Protein AF-A0A520IUH3-F1 (afdb_monomer_lite)

Secondary structure (DSSP, 8-state):
---------S----HHHHHHHHHHHHHTT-SEEEEEETTEEEEEE-----PPP----PPPPPPP----PPPP------------TT----SSSS---SBSSTTSPBS--TT------

Foldseek 3Di:
DPDDDDDDDDDPDPPVVLVVLVVVCVVVVPQKDWDDDPPDIDIDGDPDPPPPPDPPDDPDDDDDDDDDDDDPPPPPPDPPPDQDPPDDDDPDDDDDDQAPDPPGDGPDDPPDDDDDD

Structure (mmCIF, N/CA/C/O backbone):
data_AF-A0A520IUH3-F1
#
_entry.id   AF-A0A520IUH3-F1
#
loop_
_atom_site.group_PDB
_atom_site.id
_atom_site.type_symbol
_atom_site.label_atom_id
_atom_site.label_alt_id
_atom_site.label_comp_id
_atom_site.label_asym_id
_atom_site.label_entity_id
_atom_site.label_seq_id
_atom_site.pdbx_PDB_ins_code
_atom_site.Cartn_x
_atom_site.Cartn_y
_atom_site.Cartn_z
_atom_site.occupancy
_atom_site.B_iso_or_equiv
_atom_site.auth_seq_id
_atom_site.auth_comp_id
_atom_site.auth_asym_id
_atom_site.auth_atom_id
_atom_site.pdbx_PDB_model_num
ATOM 1 N N . MET A 1 1 ? 25.451 12.484 -53.254 1.00 42.41 1 MET A N 1
ATOM 2 C CA . MET A 1 1 ? 26.463 11.843 -52.392 1.00 42.41 1 MET A CA 1
ATOM 3 C C . MET A 1 1 ? 25.966 11.859 -50.956 1.00 42.41 1 MET A C 1
ATOM 5 O O . MET A 1 1 ? 26.236 12.815 -50.246 1.00 42.41 1 MET A O 1
ATOM 9 N N . ASN A 1 2 ? 25.234 10.830 -50.535 1.00 41.66 2 ASN A N 1
ATOM 10 C CA . ASN A 1 2 ? 25.086 10.518 -49.116 1.00 41.66 2 ASN A CA 1
ATOM 11 C C . ASN A 1 2 ? 25.464 9.051 -48.975 1.00 41.66 2 ASN A C 1
ATOM 13 O O . ASN A 1 2 ? 24.805 8.171 -49.524 1.00 41.66 2 ASN A O 1
ATOM 17 N N . ASP A 1 3 ? 26.635 8.883 -48.380 1.00 47.12 3 ASP A N 1
ATOM 18 C CA . ASP A 1 3 ? 27.441 7.680 -48.332 1.00 47.12 3 ASP A CA 1
ATOM 19 C C . ASP A 1 3 ? 26.700 6.541 -47.627 1.00 47.12 3 ASP A C 1
ATOM 21 O O . ASP A 1 3 ? 26.079 6.720 -46.579 1.00 47.12 3 ASP A O 1
ATOM 25 N N . THR A 1 4 ? 26.749 5.376 -48.259 1.00 47.09 4 THR A N 1
ATOM 26 C CA . THR A 1 4 ? 26.366 4.091 -47.688 1.00 47.09 4 THR A CA 1
ATOM 27 C C . THR A 1 4 ? 27.521 3.611 -46.821 1.00 47.09 4 THR A C 1
ATOM 29 O O . THR A 1 4 ? 28.619 3.419 -47.329 1.00 47.09 4 THR A O 1
ATOM 32 N N . THR A 1 5 ? 27.276 3.365 -45.536 1.00 49.44 5 THR A N 1
ATOM 33 C CA . THR A 1 5 ? 28.198 2.581 -44.705 1.00 49.44 5 THR A CA 1
ATOM 34 C C . THR A 1 5 ? 27.412 1.529 -43.924 1.00 49.44 5 THR A C 1
ATOM 36 O O . THR A 1 5 ? 26.906 1.766 -42.834 1.00 49.44 5 THR A O 1
ATOM 39 N N . GLU A 1 6 ? 27.203 0.401 -44.603 1.00 48.16 6 GLU A N 1
ATOM 40 C CA . GLU A 1 6 ? 27.567 -0.958 -44.183 1.00 48.16 6 GLU A CA 1
ATOM 41 C C . GLU A 1 6 ? 27.231 -1.406 -42.741 1.00 48.16 6 GLU A C 1
ATOM 43 O O . GLU A 1 6 ? 27.794 -0.976 -41.737 1.00 48.16 6 GLU A O 1
ATOM 48 N N . ASN A 1 7 ? 26.353 -2.405 -42.697 1.00 60.97 7 ASN A N 1
ATOM 49 C CA . ASN A 1 7 ? 26.002 -3.287 -41.590 1.00 60.97 7 ASN A CA 1
ATOM 50 C C . ASN A 1 7 ? 27.187 -4.179 -41.142 1.00 60.97 7 ASN A C 1
ATOM 52 O O . ASN A 1 7 ? 27.760 -4.897 -41.958 1.00 60.97 7 ASN A O 1
ATOM 56 N N . THR A 1 8 ? 27.499 -4.233 -39.842 1.00 45.94 8 THR A N 1
ATOM 57 C CA . THR A 1 8 ? 28.225 -5.352 -39.204 1.00 45.94 8 THR A CA 1
ATOM 58 C C . THR A 1 8 ? 27.719 -5.503 -37.767 1.00 45.94 8 THR A C 1
ATOM 60 O O . THR A 1 8 ? 27.639 -4.537 -37.014 1.00 45.94 8 THR A O 1
ATOM 63 N N . GLY A 1 9 ? 27.269 -6.713 -37.433 1.00 54.06 9 GLY A N 1
ATOM 64 C CA . GLY A 1 9 ? 26.238 -6.954 -36.428 1.00 54.06 9 GLY A CA 1
ATOM 65 C C . GLY A 1 9 ? 26.631 -6.794 -34.958 1.00 54.06 9 GLY A C 1
ATOM 66 O O . GLY A 1 9 ? 27.688 -7.238 -34.528 1.00 54.06 9 GLY A O 1
ATOM 67 N N . ALA A 1 10 ? 25.691 -6.257 -34.177 1.00 46.84 10 ALA A N 1
ATOM 68 C CA . ALA A 1 10 ? 25.523 -6.506 -32.747 1.00 46.84 10 ALA A CA 1
ATOM 69 C C . ALA A 1 10 ? 24.162 -5.932 -32.304 1.00 46.84 10 ALA A C 1
ATOM 71 O O . ALA A 1 10 ? 23.959 -4.728 -32.356 1.00 46.84 10 ALA A O 1
ATOM 72 N N . MET A 1 11 ? 23.242 -6.804 -31.872 1.00 51.62 11 MET A N 1
ATOM 73 C CA . MET A 1 11 ? 21.990 -6.483 -31.161 1.00 51.62 11 MET A CA 1
ATOM 74 C C . MET A 1 11 ? 20.986 -5.578 -31.916 1.00 51.62 11 MET A C 1
ATOM 76 O O . MET A 1 11 ? 21.068 -4.355 -31.886 1.00 51.62 11 MET A O 1
ATOM 80 N N . GLN A 1 12 ? 19.957 -6.176 -32.535 1.00 61.81 12 GLN A N 1
ATOM 81 C CA . GLN A 1 12 ? 18.774 -5.437 -33.010 1.00 61.81 12 GLN A CA 1
ATOM 82 C C . GLN A 1 12 ? 17.933 -4.959 -31.813 1.00 61.81 12 GLN A C 1
ATOM 84 O O . GLN A 1 12 ? 16.870 -5.508 -31.527 1.00 61.81 12 GLN A O 1
ATOM 89 N N . VAL A 1 13 ? 18.431 -3.978 -31.064 1.00 69.88 13 VAL A N 1
ATOM 90 C CA . VAL A 1 13 ? 17.619 -3.242 -30.096 1.00 69.88 13 VAL A CA 1
ATOM 91 C C . VAL A 1 13 ? 16.978 -2.093 -30.842 1.00 69.88 13 VAL A C 1
ATOM 93 O O . VAL A 1 13 ? 17.676 -1.225 -31.366 1.00 69.88 13 VAL A O 1
ATOM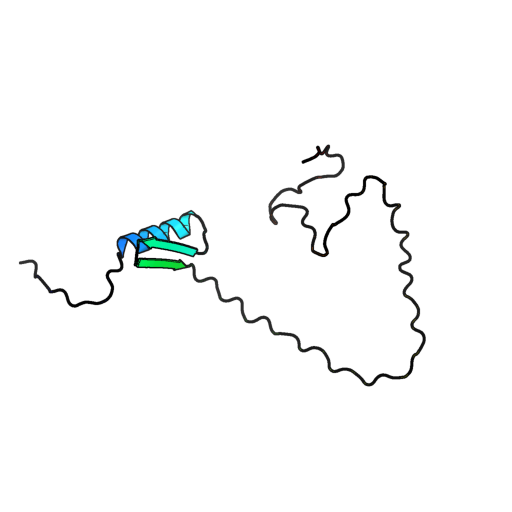 96 N N . ASP A 1 14 ? 15.652 -2.082 -30.893 1.00 78.62 14 ASP A N 1
ATOM 97 C CA . ASP A 1 14 ? 14.933 -0.946 -31.443 1.00 78.62 14 ASP A CA 1
ATOM 98 C C . ASP A 1 14 ? 15.060 0.237 -30.473 1.00 78.62 14 ASP A C 1
ATOM 100 O O . ASP A 1 14 ? 14.422 0.301 -29.419 1.00 78.62 14 ASP A O 1
ATOM 104 N N . VAL A 1 15 ? 15.965 1.159 -30.800 1.00 82.62 15 VAL A N 1
ATOM 105 C CA . VAL A 1 15 ? 16.264 2.338 -29.977 1.00 82.62 15 VAL A CA 1
ATOM 106 C C . VAL A 1 15 ? 15.028 3.235 -29.835 1.00 82.62 15 VAL A C 1
ATOM 108 O O . VAL A 1 15 ? 14.887 3.930 -28.827 1.00 82.62 15 VAL A O 1
ATOM 111 N N . THR A 1 16 ? 14.116 3.203 -30.810 1.00 83.56 16 THR A N 1
ATOM 112 C CA . THR A 1 16 ? 12.854 3.953 -30.778 1.00 83.56 16 THR A CA 1
ATOM 113 C C . THR A 1 16 ? 11.926 3.384 -29.711 1.00 83.56 16 THR A C 1
ATOM 115 O O . THR A 1 16 ? 11.425 4.135 -28.874 1.00 83.56 16 THR A O 1
ATOM 118 N N . LEU A 1 17 ? 11.773 2.058 -29.679 1.00 83.56 17 LEU A N 1
ATOM 119 C CA . LEU A 1 17 ? 10.963 1.358 -28.681 1.00 83.56 17 LEU A CA 1
ATOM 120 C C . LEU A 1 17 ? 11.493 1.588 -27.257 1.00 83.56 17 LEU A C 1
ATOM 122 O O . LEU A 1 17 ? 10.724 1.886 -26.348 1.00 83.56 17 LEU A O 1
ATOM 126 N N . VAL A 1 18 ? 12.814 1.519 -27.055 1.00 86.56 18 VAL A N 1
ATOM 127 C CA . VAL A 1 18 ? 13.427 1.768 -25.736 1.00 86.56 18 VAL A CA 1
ATOM 128 C C . VAL A 1 18 ? 13.171 3.200 -25.252 1.00 86.56 18 VAL A C 1
ATOM 130 O O . VAL A 1 18 ? 12.888 3.399 -24.071 1.00 86.56 18 VAL A O 1
ATOM 133 N N . ARG A 1 19 ? 13.227 4.201 -26.142 1.00 88.38 19 ARG A N 1
ATOM 134 C CA . ARG A 1 19 ? 12.909 5.597 -25.787 1.00 88.38 19 ARG A CA 1
ATOM 135 C C . ARG A 1 19 ? 11.444 5.770 -25.397 1.00 88.38 19 ARG A C 1
ATOM 137 O O . ARG A 1 19 ? 11.180 6.407 -24.384 1.00 88.38 19 ARG A O 1
ATOM 144 N N . GLN A 1 20 ? 10.522 5.169 -26.148 1.00 88.75 20 GLN A N 1
ATOM 145 C CA . GLN A 1 20 ? 9.091 5.200 -25.825 1.00 88.75 20 GLN A CA 1
ATOM 146 C C . GLN A 1 20 ? 8.798 4.535 -24.475 1.00 88.75 20 GLN A C 1
ATOM 148 O O . GLN A 1 20 ? 8.052 5.081 -23.667 1.00 88.75 20 GLN A O 1
ATOM 153 N N . LEU A 1 21 ? 9.426 3.390 -24.190 1.00 87.81 21 LEU A N 1
ATOM 154 C CA . LEU A 1 21 ? 9.298 2.713 -22.897 1.00 87.81 21 LEU A CA 1
ATOM 155 C C . LEU A 1 21 ? 9.864 3.555 -21.746 1.00 87.81 21 LEU A C 1
ATOM 157 O O . LEU A 1 21 ? 9.274 3.579 -20.670 1.00 87.81 21 LEU A O 1
ATOM 161 N N . ALA A 1 22 ? 10.972 4.269 -21.959 1.00 86.25 22 ALA A N 1
ATOM 162 C CA . ALA A 1 22 ? 11.539 5.171 -20.958 1.00 86.25 22 ALA A CA 1
ATOM 163 C C . ALA A 1 22 ? 10.630 6.381 -20.675 1.00 86.25 22 ALA A C 1
ATOM 165 O O . ALA A 1 22 ? 10.438 6.740 -19.515 1.00 86.25 22 ALA A O 1
ATOM 166 N N . GLU A 1 23 ? 10.041 6.980 -21.712 1.00 89.19 23 GLU A N 1
ATOM 167 C CA . GLU A 1 23 ? 9.079 8.084 -21.579 1.00 89.19 23 GLU A CA 1
ATOM 168 C C . GLU A 1 23 ? 7.796 7.638 -20.863 1.00 89.19 23 GLU A C 1
ATOM 170 O O . GLU A 1 23 ? 7.283 8.334 -19.982 1.00 89.19 23 GLU A O 1
ATOM 175 N N . LEU A 1 24 ? 7.311 6.435 -21.180 1.00 88.00 24 LEU A N 1
ATOM 176 C CA . LEU A 1 24 ? 6.148 5.847 -20.524 1.00 88.00 24 LEU A CA 1
ATOM 177 C C . LEU A 1 24 ? 6.444 5.506 -19.060 1.00 88.00 24 LEU A C 1
ATOM 179 O O . LEU A 1 24 ? 5.613 5.781 -18.198 1.00 88.00 24 LEU A O 1
ATOM 183 N N . LEU A 1 25 ? 7.631 4.975 -18.754 1.00 88.75 25 LEU A N 1
ATOM 184 C CA . LEU A 1 25 ? 8.085 4.731 -17.381 1.00 88.75 25 LEU A CA 1
ATOM 185 C C . LEU A 1 25 ? 8.116 6.031 -16.566 1.00 88.75 25 LEU A C 1
ATOM 187 O O . LEU A 1 25 ? 7.702 6.036 -15.406 1.00 88.75 25 LEU A O 1
ATOM 191 N N . ASP A 1 26 ? 8.550 7.138 -17.172 1.00 86.44 26 ASP A N 1
ATOM 192 C CA . ASP A 1 26 ? 8.578 8.433 -16.496 1.00 86.44 26 ASP A CA 1
ATOM 193 C C . ASP A 1 26 ? 7.174 9.001 -16.245 1.00 86.44 26 ASP A C 1
ATOM 195 O O . ASP A 1 26 ? 6.854 9.370 -15.114 1.00 86.44 26 ASP A O 1
ATOM 199 N N . THR A 1 27 ? 6.309 8.952 -17.264 1.00 89.56 27 THR A N 1
ATOM 200 C CA . THR A 1 27 ? 4.919 9.448 -17.218 1.00 89.56 27 THR A CA 1
ATOM 201 C C . THR A 1 27 ? 4.027 8.660 -16.258 1.00 89.56 27 THR A C 1
ATOM 203 O O . THR A 1 27 ? 3.079 9.209 -15.705 1.00 89.56 27 THR A O 1
ATOM 206 N N . THR A 1 28 ? 4.297 7.365 -16.083 1.00 88.50 28 THR A N 1
ATOM 207 C CA . THR A 1 28 ? 3.516 6.471 -15.210 1.00 88.50 28 THR A CA 1
ATOM 208 C C . THR A 1 28 ? 4.118 6.319 -13.812 1.00 88.50 28 THR A C 1
ATOM 210 O O . THR A 1 28 ? 3.556 5.610 -12.976 1.00 88.50 28 THR A O 1
ATOM 213 N N . GLN A 1 29 ? 5.276 6.944 -13.562 1.00 85.44 29 GLN A N 1
ATOM 214 C CA . GLN A 1 29 ? 6.065 6.810 -12.335 1.00 85.44 29 GLN A CA 1
ATOM 215 C C . GLN A 1 29 ? 6.337 5.347 -11.938 1.00 85.44 29 GLN A C 1
ATOM 217 O O . GLN A 1 29 ? 6.578 5.044 -10.766 1.00 85.44 29 GLN A O 1
ATOM 222 N N . LEU A 1 30 ? 6.355 4.432 -12.909 1.00 86.56 30 LEU A N 1
ATOM 223 C CA . LEU A 1 30 ? 6.713 3.041 -12.675 1.00 86.56 30 LEU A CA 1
ATOM 224 C C . LEU A 1 30 ? 8.212 2.921 -12.382 1.00 86.56 30 LEU A C 1
ATOM 226 O O . LEU A 1 30 ? 9.029 3.756 -12.767 1.00 86.56 30 LEU A O 1
ATOM 230 N N . THR A 1 31 ? 8.587 1.872 -11.653 1.00 87.19 31 THR A N 1
ATOM 231 C CA . THR A 1 31 ? 10.003 1.604 -11.342 1.00 87.19 31 THR A CA 1
ATOM 232 C C . THR A 1 31 ? 10.664 0.768 -12.440 1.00 87.19 31 THR A C 1
ATOM 234 O O . THR A 1 31 ? 11.871 0.878 -12.656 1.00 87.19 31 THR A O 1
ATOM 237 N N . GLU A 1 32 ? 9.877 -0.028 -13.167 1.00 88.00 32 GLU A N 1
ATOM 238 C CA . GLU A 1 32 ? 10.345 -0.939 -14.206 1.00 88.00 32 GLU A CA 1
ATOM 239 C C . GLU A 1 32 ? 9.235 -1.267 -15.210 1.00 88.00 32 GLU A C 1
ATOM 241 O O . GLU A 1 32 ? 8.069 -1.372 -14.828 1.00 88.00 32 GLU A O 1
ATOM 246 N N . ILE A 1 33 ? 9.610 -1.451 -16.479 1.00 88.62 33 ILE A N 1
ATOM 247 C CA . ILE A 1 33 ? 8.749 -1.966 -17.547 1.00 88.62 33 ILE A CA 1
ATOM 248 C C . ILE A 1 33 ? 9.505 -3.063 -18.297 1.00 88.62 33 ILE A C 1
ATOM 250 O O . ILE A 1 33 ? 10.646 -2.866 -18.723 1.00 88.62 33 ILE A O 1
ATOM 254 N N . GLU A 1 34 ? 8.854 -4.210 -18.473 1.00 89.25 34 GLU A N 1
ATOM 255 C CA . GLU A 1 34 ? 9.370 -5.345 -19.228 1.00 89.25 34 GLU A CA 1
ATOM 256 C C . GLU A 1 34 ? 8.397 -5.728 -20.344 1.00 89.25 34 GLU A C 1
ATOM 258 O O . GLU A 1 34 ? 7.191 -5.819 -20.119 1.00 89.25 34 GLU A O 1
ATOM 263 N N . VAL A 1 35 ? 8.927 -5.935 -21.549 1.00 86.75 35 VAL A N 1
ATOM 264 C CA . VAL A 1 35 ? 8.158 -6.369 -22.718 1.00 86.75 35 VAL A CA 1
ATOM 265 C C . VAL A 1 35 ? 8.850 -7.574 -23.344 1.00 86.75 35 V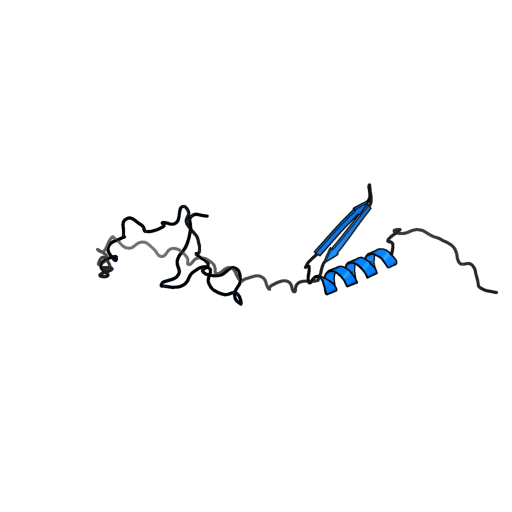AL A C 1
ATOM 267 O O . VAL A 1 35 ? 10.046 -7.523 -23.649 1.00 86.75 35 VAL A O 1
ATOM 270 N N . GLU A 1 36 ? 8.084 -8.646 -23.536 1.00 86.56 36 GLU A N 1
ATOM 271 C CA . GLU A 1 36 ? 8.510 -9.861 -24.229 1.00 86.56 36 GLU A CA 1
ATOM 272 C C . GLU A 1 36 ? 7.786 -9.961 -25.581 1.00 86.56 36 GLU A C 1
ATOM 274 O O . GLU A 1 36 ? 6.559 -9.953 -25.640 1.00 86.56 36 GLU A O 1
ATOM 279 N N . ASP A 1 37 ? 8.552 -10.046 -26.670 1.00 78.69 37 ASP A N 1
ATOM 280 C CA . ASP A 1 37 ? 8.066 -10.275 -28.034 1.00 78.69 37 ASP A CA 1
ATOM 281 C C . ASP A 1 37 ? 8.728 -11.547 -28.579 1.00 78.69 37 ASP A C 1
ATOM 283 O O . ASP A 1 37 ? 9.871 -11.542 -29.049 1.00 78.69 37 ASP A O 1
ATOM 287 N N . GLY A 1 38 ? 8.041 -12.680 -28.413 1.00 81.50 38 GLY A N 1
ATOM 288 C CA . GLY A 1 38 ? 8.524 -14.002 -28.813 1.00 81.50 38 GLY A CA 1
ATOM 289 C C . GLY A 1 38 ? 9.853 -14.379 -28.150 1.00 81.50 38 GLY A C 1
ATOM 290 O O . GLY A 1 38 ? 9.884 -14.833 -27.012 1.00 81.50 38 GLY A O 1
ATOM 291 N N . SER A 1 39 ? 10.963 -14.214 -28.875 1.00 77.31 39 SER A N 1
ATOM 292 C CA . SER A 1 39 ? 12.319 -14.506 -28.389 1.00 77.31 39 SER A CA 1
ATOM 293 C C . SER A 1 39 ? 13.072 -13.278 -27.859 1.00 77.31 39 SER A C 1
ATOM 295 O O . SER A 1 39 ? 14.261 -13.378 -27.551 1.00 77.31 39 SER A O 1
ATOM 297 N N . ARG A 1 40 ? 12.445 -12.098 -27.837 1.00 79.12 40 ARG A N 1
ATOM 298 C CA . ARG A 1 40 ? 13.074 -10.827 -27.456 1.00 79.12 40 ARG A CA 1
ATOM 299 C C . ARG A 1 40 ? 12.495 -10.349 -26.132 1.00 79.12 40 ARG A C 1
ATOM 301 O O . ARG A 1 40 ? 11.284 -10.283 -25.986 1.00 79.12 40 ARG A O 1
ATOM 308 N N . ARG A 1 41 ? 13.362 -9.968 -25.195 1.00 84.00 41 ARG A N 1
ATOM 309 C CA . ARG A 1 41 ? 12.983 -9.390 -23.901 1.00 84.00 41 ARG A CA 1
ATOM 310 C C . ARG A 1 41 ? 13.685 -8.054 -23.724 1.00 84.00 41 ARG A C 1
ATOM 312 O O . ARG A 1 41 ? 14.911 -7.986 -23.817 1.00 84.00 41 ARG A O 1
ATOM 319 N N . ILE A 1 42 ? 12.914 -7.003 -23.474 1.00 86.81 42 ILE A N 1
ATOM 320 C CA . ILE A 1 42 ? 13.418 -5.651 -23.221 1.00 86.81 42 ILE A CA 1
ATOM 321 C C . ILE A 1 42 ? 12.949 -5.236 -21.833 1.00 86.81 42 ILE A C 1
ATOM 323 O O . ILE A 1 42 ? 11.753 -5.209 -21.566 1.00 86.81 42 ILE A O 1
ATOM 327 N N . ARG A 1 43 ? 13.902 -4.903 -20.959 1.00 88.31 43 ARG A N 1
ATOM 328 C CA . ARG A 1 43 ? 13.656 -4.437 -19.592 1.00 88.31 43 ARG A CA 1
ATOM 329 C C . ARG A 1 43 ? 14.227 -3.035 -19.429 1.00 88.31 43 ARG A C 1
ATOM 331 O O . ARG A 1 43 ? 15.423 -2.827 -19.629 1.00 88.31 43 ARG A O 1
ATOM 338 N N . VAL A 1 44 ? 13.378 -2.087 -19.049 1.00 89.25 44 VAL A N 1
ATOM 339 C CA . VAL A 1 44 ? 13.749 -0.701 -18.749 1.00 89.25 44 VAL A CA 1
ATOM 340 C C . VAL A 1 44 ? 13.455 -0.460 -17.276 1.00 89.25 44 VAL A C 1
ATOM 342 O O . VAL A 1 44 ? 12.308 -0.555 -16.854 1.00 89.25 44 VAL A O 1
ATOM 345 N N . ALA A 1 45 ? 14.486 -0.175 -16.485 1.00 87.62 45 ALA A N 1
ATOM 346 C CA . ALA A 1 45 ? 14.363 0.046 -15.048 1.00 87.62 45 ALA A CA 1
ATOM 347 C C . ALA A 1 45 ? 14.929 1.412 -14.669 1.00 87.62 45 ALA A C 1
ATOM 349 O O . ALA A 1 45 ? 16.001 1.814 -15.135 1.00 87.62 45 ALA A O 1
ATOM 350 N N . ARG A 1 46 ? 14.235 2.118 -13.777 1.00 86.50 46 ARG A N 1
ATOM 351 C CA . ARG A 1 46 ? 14.782 3.312 -13.140 1.00 86.50 46 ARG A CA 1
ATOM 352 C C . ARG A 1 46 ? 15.857 2.858 -12.162 1.00 86.50 46 ARG A C 1
ATOM 354 O O . ARG A 1 46 ? 15.632 1.962 -11.350 1.00 86.50 46 ARG A O 1
ATOM 361 N N . LYS A 1 47 ? 17.033 3.488 -12.213 1.00 74.06 47 LYS A N 1
ATOM 362 C CA . LYS A 1 47 ? 18.083 3.266 -11.217 1.00 74.06 47 LYS A CA 1
ATOM 363 C C . LYS A 1 47 ? 17.590 3.823 -9.879 1.00 74.06 47 LYS A C 1
ATOM 365 O O . LYS A 1 47 ? 17.839 4.981 -9.557 1.00 74.06 47 LYS A O 1
ATOM 370 N N . ALA A 1 48 ? 16.865 3.010 -9.115 1.00 62.66 48 ALA A N 1
ATOM 371 C CA . ALA A 1 48 ? 16.662 3.270 -7.703 1.00 62.66 48 ALA A CA 1
ATOM 372 C C . ALA A 1 48 ? 18.059 3.343 -7.087 1.00 62.66 48 ALA A C 1
ATOM 374 O O . ALA A 1 48 ? 18.885 2.450 -7.304 1.00 62.66 48 ALA A O 1
ATOM 375 N N . ALA A 1 49 ? 18.362 4.447 -6.403 1.00 59.75 49 ALA A N 1
ATOM 376 C CA . ALA A 1 49 ? 19.559 4.524 -5.586 1.00 59.75 49 ALA A CA 1
ATOM 377 C C . ALA A 1 49 ? 19.593 3.247 -4.744 1.00 59.75 49 ALA A C 1
ATOM 379 O O . ALA A 1 49 ? 18.620 2.956 -4.046 1.00 59.75 49 ALA A O 1
ATOM 380 N N . GLN A 1 50 ? 20.652 2.445 -4.890 1.00 53.66 50 GLN A N 1
ATOM 381 C CA . GLN A 1 50 ? 20.857 1.299 -4.018 1.00 53.66 50 GLN A CA 1
ATOM 382 C C . GLN A 1 50 ? 20.792 1.859 -2.602 1.00 53.66 50 GLN A C 1
ATOM 384 O O . GLN A 1 50 ? 21.641 2.670 -2.225 1.00 53.66 50 GLN A O 1
ATOM 389 N N . ALA A 1 51 ? 19.737 1.508 -1.866 1.00 53.66 51 ALA A N 1
ATOM 390 C CA . ALA A 1 51 ? 19.691 1.779 -0.447 1.00 53.66 51 ALA A CA 1
ATOM 391 C C . ALA A 1 51 ? 20.980 1.183 0.116 1.00 53.66 51 ALA A C 1
ATOM 393 O O . ALA A 1 51 ? 21.280 0.011 -0.132 1.00 53.66 51 ALA A O 1
ATOM 394 N N . ALA A 1 52 ? 21.785 2.032 0.755 1.00 54.06 52 ALA A N 1
ATOM 395 C CA . ALA A 1 52 ? 23.036 1.617 1.361 1.00 54.06 52 ALA A CA 1
ATOM 396 C C . ALA A 1 52 ? 22.786 0.348 2.191 1.00 54.06 52 ALA A C 1
ATOM 398 O O . ALA A 1 52 ? 21.731 0.258 2.832 1.00 54.06 52 ALA A O 1
ATOM 399 N N . PRO A 1 53 ? 23.704 -0.636 2.168 1.00 55.31 53 PRO A N 1
ATOM 400 C CA . PRO A 1 53 ? 23.542 -1.849 2.949 1.00 55.31 53 PRO A CA 1
ATOM 401 C C . PRO A 1 53 ? 23.278 -1.451 4.397 1.00 55.31 53 PRO A C 1
ATOM 403 O O . PRO A 1 53 ? 24.088 -0.776 5.035 1.00 55.31 53 PRO A O 1
ATOM 406 N N . VAL A 1 54 ? 22.095 -1.820 4.882 1.00 58.25 54 VAL A N 1
ATOM 407 C CA . VAL A 1 54 ? 21.712 -1.623 6.273 1.00 58.25 54 VAL A CA 1
ATOM 408 C C . VAL A 1 54 ? 22.729 -2.412 7.084 1.00 58.25 54 VAL A C 1
ATOM 410 O O . VAL A 1 54 ? 22.839 -3.628 6.925 1.00 58.25 54 VAL A O 1
ATOM 413 N N . ALA A 1 55 ? 23.538 -1.718 7.883 1.00 58.03 55 ALA A N 1
ATOM 414 C CA . ALA A 1 55 ? 24.499 -2.365 8.755 1.00 58.03 55 ALA A CA 1
ATOM 415 C C . ALA A 1 55 ? 23.728 -3.314 9.680 1.00 58.03 55 ALA A C 1
ATOM 417 O O . ALA A 1 55 ? 22.949 -2.878 10.528 1.00 58.03 55 ALA A O 1
ATOM 418 N N . HIS A 1 56 ? 23.912 -4.619 9.484 1.00 53.19 56 HIS A N 1
ATOM 419 C CA . HIS A 1 56 ? 23.412 -5.622 10.405 1.00 53.19 56 HIS A CA 1
ATOM 420 C C . HIS A 1 56 ? 24.093 -5.389 11.756 1.00 53.19 56 HIS A C 1
ATOM 422 O O . HIS A 1 56 ? 25.294 -5.615 11.904 1.00 53.19 56 HIS A O 1
ATOM 428 N N . TYR A 1 57 ? 23.332 -4.899 12.734 1.00 56.59 57 TYR A N 1
ATOM 429 C CA . TYR A 1 57 ? 23.772 -4.869 14.120 1.00 56.59 57 TYR A CA 1
ATOM 430 C C . TYR A 1 57 ? 23.957 -6.321 14.567 1.00 56.59 57 TYR A C 1
ATOM 432 O O . TYR A 1 57 ? 22.999 -7.096 14.601 1.00 56.59 57 TYR A O 1
ATOM 440 N N . ALA A 1 58 ? 25.207 -6.707 14.822 1.00 62.09 58 ALA A N 1
ATOM 441 C CA . ALA A 1 58 ? 25.531 -8.032 15.323 1.00 62.09 58 ALA A CA 1
ATOM 442 C C . ALA A 1 58 ? 24.811 -8.256 16.667 1.00 62.09 58 ALA A C 1
ATOM 444 O O . ALA A 1 58 ? 24.814 -7.354 17.511 1.00 62.09 58 ALA A O 1
ATOM 445 N N . PRO A 1 59 ? 24.192 -9.428 16.889 1.00 62.50 59 PRO A N 1
ATOM 446 C CA . PRO A 1 59 ? 23.598 -9.732 18.181 1.00 62.50 59 PRO A CA 1
ATOM 447 C C . PRO A 1 59 ? 24.687 -9.693 19.267 1.00 62.50 59 PRO A C 1
ATOM 449 O O . PRO A 1 59 ? 25.783 -10.219 19.043 1.00 62.50 59 PRO A O 1
ATOM 452 N N . PRO A 1 60 ? 24.427 -9.071 20.432 1.00 66.19 60 PRO A N 1
ATOM 453 C CA . PRO A 1 60 ? 25.380 -9.074 21.531 1.00 66.19 60 PRO A CA 1
ATOM 454 C C . PRO A 1 60 ? 25.665 -10.514 21.971 1.00 66.19 60 PRO A C 1
ATOM 456 O O . PRO A 1 60 ? 24.761 -11.349 22.056 1.00 66.19 60 PRO A O 1
ATOM 459 N N . ALA A 1 61 ? 26.942 -10.797 22.229 1.00 65.19 61 ALA A N 1
ATOM 460 C CA . ALA A 1 61 ? 27.398 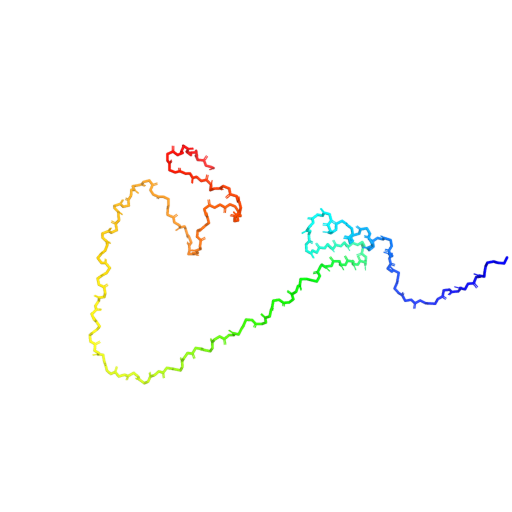-12.093 22.708 1.00 65.19 61 ALA A CA 1
ATOM 461 C C . ALA A 1 61 ? 26.672 -12.470 24.015 1.00 65.19 61 ALA A C 1
ATOM 463 O O . ALA A 1 61 ? 26.490 -11.604 24.877 1.00 65.19 61 ALA A O 1
ATOM 464 N N . PRO A 1 62 ? 26.266 -13.740 24.193 1.00 57.81 62 PRO A N 1
ATOM 465 C CA . PRO A 1 62 ? 25.606 -14.170 25.416 1.00 57.81 62 PRO A CA 1
ATOM 466 C C . PRO A 1 62 ? 26.557 -13.997 26.606 1.00 57.81 62 PRO A C 1
ATOM 468 O O . PRO A 1 62 ? 27.628 -14.602 26.665 1.00 57.81 62 PRO A O 1
ATOM 471 N N . ALA A 1 63 ? 26.157 -13.146 27.551 1.00 65.00 63 ALA A N 1
ATOM 472 C CA . ALA A 1 63 ? 26.817 -13.011 28.840 1.00 65.00 63 ALA A CA 1
ATOM 473 C C . ALA A 1 63 ? 26.620 -14.298 29.668 1.00 65.00 63 ALA A C 1
ATOM 475 O O . ALA A 1 63 ? 25.568 -14.938 29.559 1.00 65.00 63 ALA A O 1
ATOM 476 N N . PRO A 1 64 ? 27.604 -14.695 30.496 1.00 56.97 64 PRO A N 1
ATOM 477 C CA . PRO A 1 64 ? 27.508 -15.904 31.302 1.00 56.97 64 PRO A CA 1
ATOM 478 C C . PRO A 1 64 ? 26.325 -15.816 32.271 1.00 56.97 64 PRO A C 1
ATOM 480 O O . PRO A 1 64 ? 26.180 -14.864 33.041 1.00 56.97 64 PRO A O 1
ATOM 483 N N . VAL A 1 65 ? 25.475 -16.839 32.206 1.00 47.66 65 VAL A N 1
ATOM 484 C CA . VAL A 1 65 ? 24.259 -16.982 33.006 1.00 47.66 65 VAL A CA 1
ATOM 485 C C . VAL A 1 65 ? 24.650 -17.103 34.477 1.00 47.66 65 VAL A C 1
ATOM 487 O O . VAL A 1 65 ? 25.225 -18.103 34.904 1.00 47.66 65 VAL A O 1
ATOM 490 N N . SER A 1 66 ? 24.356 -16.060 35.246 1.00 51.81 66 SER A N 1
ATOM 491 C CA . SER A 1 66 ? 24.372 -16.109 36.707 1.00 51.81 66 SER A CA 1
ATOM 492 C C . SER A 1 66 ? 23.022 -16.653 37.186 1.00 51.81 66 SER A C 1
ATOM 494 O O . SER A 1 66 ? 21.998 -16.379 36.563 1.00 51.81 66 SER A O 1
ATOM 496 N N . ALA A 1 67 ? 23.054 -17.459 38.250 1.00 53.88 67 ALA A N 1
ATOM 497 C CA . ALA A 1 67 ? 21.943 -18.193 38.870 1.00 53.88 67 ALA A CA 1
ATOM 498 C C . ALA A 1 67 ? 20.604 -17.419 38.951 1.00 53.88 67 ALA A C 1
ATOM 500 O O . ALA A 1 67 ? 20.616 -16.190 39.039 1.00 53.88 67 ALA A O 1
ATOM 501 N N . PRO A 1 68 ? 19.445 -18.114 38.963 1.00 48.62 68 PRO A N 1
ATOM 502 C CA . PRO A 1 68 ? 18.144 -17.463 38.873 1.00 48.62 68 PRO A CA 1
ATOM 503 C C . PRO A 1 68 ? 17.902 -16.577 40.098 1.00 48.62 68 PRO A C 1
ATOM 505 O O . PRO A 1 68 ? 17.660 -17.059 41.203 1.00 48.62 68 PRO A O 1
ATOM 508 N N . LEU A 1 69 ? 17.954 -15.267 39.881 1.00 52.16 69 LEU A N 1
ATOM 509 C CA . LEU A 1 69 ? 17.384 -14.278 40.781 1.00 52.16 69 LEU A CA 1
ATOM 510 C C . LEU A 1 69 ? 15.967 -13.985 40.294 1.00 52.16 69 LEU A C 1
ATOM 512 O O . LEU A 1 69 ? 15.768 -13.663 39.121 1.00 52.16 69 LEU A O 1
ATOM 516 N N . SER A 1 70 ? 14.993 -14.126 41.197 1.00 51.56 70 SER A N 1
ATOM 517 C CA . SER A 1 70 ? 13.602 -13.724 40.978 1.00 51.56 70 SER A CA 1
ATOM 518 C C . SER A 1 70 ? 13.545 -12.331 40.361 1.00 51.56 70 SER A C 1
ATOM 520 O O . SER A 1 70 ? 13.952 -11.345 40.974 1.00 51.56 70 SER A O 1
ATOM 522 N N . ILE A 1 71 ? 13.025 -12.268 39.143 1.00 46.69 71 ILE A N 1
ATOM 523 C CA . ILE A 1 71 ? 12.747 -11.028 38.430 1.00 46.69 71 ILE A CA 1
ATOM 524 C C . ILE A 1 71 ? 11.420 -10.500 38.995 1.00 46.69 71 ILE A C 1
ATOM 526 O O . ILE A 1 71 ? 10.455 -11.270 39.038 1.00 46.69 71 ILE A O 1
ATOM 530 N N . PRO A 1 72 ? 11.313 -9.229 39.424 1.00 51.16 72 PRO A N 1
ATOM 531 C CA . PRO A 1 72 ? 10.013 -8.638 39.689 1.00 51.16 72 PRO A CA 1
ATOM 532 C C . PRO A 1 72 ? 9.246 -8.634 38.369 1.00 51.16 72 PRO A C 1
ATOM 534 O O . PRO A 1 72 ? 9.680 -8.031 37.386 1.00 51.16 72 PRO A O 1
ATOM 537 N N . GLN A 1 73 ? 8.128 -9.353 38.337 1.00 49.72 73 GLN A N 1
ATOM 538 C CA . GLN A 1 73 ? 7.158 -9.268 37.260 1.00 49.72 73 GLN A CA 1
ATOM 539 C C . GLN A 1 73 ? 6.788 -7.791 37.109 1.00 49.72 73 GLN A C 1
ATOM 541 O O . GLN A 1 73 ? 6.254 -7.193 38.040 1.00 49.72 73 GLN A O 1
ATOM 546 N N . ALA A 1 74 ? 7.114 -7.186 35.966 1.00 49.78 74 ALA A N 1
ATOM 547 C CA . ALA A 1 74 ? 6.559 -5.890 35.626 1.00 49.78 74 ALA A CA 1
ATOM 548 C C . ALA A 1 74 ? 5.043 -6.083 35.535 1.00 49.78 74 ALA A C 1
ATOM 550 O O . ALA A 1 74 ? 4.534 -6.661 34.574 1.00 49.78 74 ALA A O 1
ATOM 551 N N . GLU A 1 75 ? 4.329 -5.661 36.577 1.00 50.03 75 GLU A N 1
ATOM 552 C CA . GLU A 1 75 ? 2.897 -5.439 36.510 1.00 50.03 75 GLU A CA 1
ATOM 553 C C . GLU A 1 75 ? 2.660 -4.441 35.384 1.00 50.03 75 GLU A C 1
ATOM 555 O O . GLU A 1 75 ? 2.841 -3.232 35.533 1.00 50.03 75 GLU A O 1
ATOM 560 N N . VAL A 1 76 ? 2.223 -4.953 34.235 1.00 51.69 76 VAL A N 1
ATOM 561 C CA . VAL A 1 76 ? 1.448 -4.162 33.287 1.00 51.69 76 VAL A CA 1
ATOM 562 C C . VAL A 1 76 ? 0.091 -3.940 33.951 1.00 51.69 76 VAL A C 1
ATOM 564 O O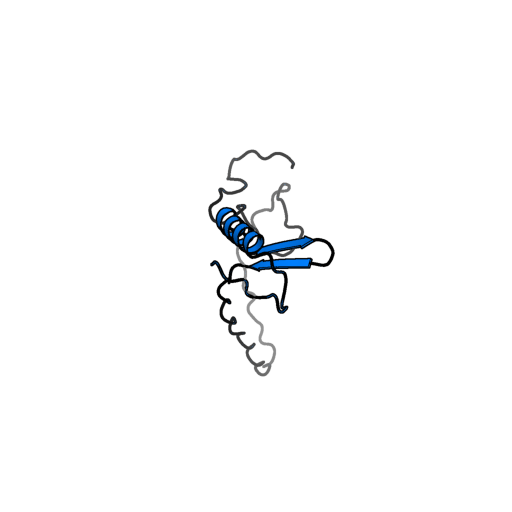 . VAL A 1 76 ? -0.915 -4.565 33.629 1.00 51.69 76 VAL A O 1
ATOM 567 N N . GLY A 1 77 ? 0.100 -3.062 34.952 1.00 52.53 77 GLY A N 1
ATOM 568 C CA . GLY A 1 77 ? -1.066 -2.422 35.525 1.00 52.53 77 GLY A CA 1
ATOM 569 C C . GLY A 1 77 ? -1.623 -1.441 34.507 1.00 52.53 77 GLY A C 1
ATOM 570 O O . GLY A 1 77 ? -1.475 -0.232 34.631 1.00 52.53 77 GLY A O 1
ATOM 571 N N . ALA A 1 78 ? -2.256 -1.978 33.476 1.00 49.12 78 ALA A N 1
ATOM 572 C CA . ALA A 1 78 ? -3.278 -1.287 32.724 1.00 49.12 78 ALA A CA 1
ATOM 573 C C . ALA A 1 78 ? -4.379 -2.321 32.545 1.00 49.12 78 ALA A C 1
ATOM 575 O O . ALA A 1 78 ? -4.196 -3.281 31.797 1.00 49.12 78 ALA A O 1
ATOM 576 N N . SER A 1 79 ? -5.490 -2.165 33.274 1.00 53.53 79 SER A N 1
ATOM 577 C CA . SER A 1 79 ? -6.719 -2.904 32.988 1.00 53.53 79 SER A CA 1
ATOM 578 C C . SER A 1 79 ? -6.925 -2.878 31.482 1.00 53.53 79 SER A C 1
ATOM 580 O O . SER A 1 79 ? -7.182 -1.812 30.918 1.00 53.53 79 SER A O 1
ATOM 582 N N . ALA A 1 80 ? -6.758 -4.030 30.830 1.00 62.41 80 ALA A N 1
ATOM 583 C CA . ALA A 1 80 ? -7.116 -4.161 29.434 1.00 62.41 80 ALA A CA 1
ATOM 584 C C . ALA A 1 80 ? -8.570 -3.677 29.331 1.00 62.41 80 ALA A C 1
ATOM 586 O O . ALA A 1 80 ? -9.412 -4.166 30.096 1.00 62.41 80 ALA A O 1
ATOM 587 N N . PRO A 1 81 ? -8.873 -2.681 28.477 1.00 64.31 81 PRO A N 1
ATOM 588 C CA . PRO A 1 81 ? -10.240 -2.229 28.300 1.00 64.31 81 PRO A CA 1
ATOM 589 C C . PRO A 1 81 ? -11.104 -3.451 28.019 1.00 64.31 81 PRO A C 1
ATOM 591 O O . PRO A 1 81 ? -10.685 -4.328 27.258 1.00 64.31 81 PRO A O 1
ATOM 594 N N . ALA A 1 82 ? -12.273 -3.532 28.658 1.00 67.62 82 ALA A N 1
ATOM 595 C CA . ALA A 1 82 ? -13.199 -4.632 28.438 1.00 67.62 82 ALA A CA 1
ATOM 596 C C . ALA A 1 82 ? -13.398 -4.806 26.927 1.00 67.62 82 ALA A C 1
ATOM 598 O O . ALA A 1 82 ? -13.909 -3.910 26.251 1.00 67.62 82 ALA A O 1
ATOM 599 N N . ILE A 1 83 ? -12.916 -5.929 26.391 1.00 71.00 83 ILE A N 1
ATOM 600 C CA . ILE A 1 83 ? -12.997 -6.211 24.962 1.00 71.00 83 ILE A CA 1
ATOM 601 C C . ILE A 1 83 ? -14.481 -6.373 24.653 1.00 71.00 83 ILE A C 1
ATOM 603 O O . ILE A 1 83 ? -15.124 -7.308 25.132 1.00 71.00 83 ILE A O 1
ATOM 607 N N . SER A 1 84 ? -15.037 -5.431 23.896 1.00 76.25 84 SER A N 1
ATOM 608 C CA . SER A 1 84 ? -16.431 -5.496 23.478 1.00 76.25 84 SER A CA 1
ATOM 609 C C . SER A 1 84 ? -16.657 -6.749 22.627 1.00 76.25 84 SER A C 1
ATOM 611 O O . SER A 1 84 ? -15.779 -7.175 21.875 1.00 76.25 84 SER A O 1
ATOM 613 N N . ALA A 1 85 ? -17.850 -7.345 22.720 1.00 77.31 85 ALA A N 1
ATOM 614 C CA . ALA A 1 85 ? -18.203 -8.524 21.923 1.00 77.31 85 ALA A CA 1
ATOM 615 C C . ALA A 1 85 ? -18.088 -8.270 20.403 1.00 77.31 85 ALA A C 1
ATOM 617 O O . ALA A 1 85 ? -17.876 -9.203 19.636 1.00 77.31 85 ALA A O 1
ATOM 618 N N . SER A 1 86 ? -18.173 -7.003 19.986 1.00 83.75 86 SER A N 1
ATOM 619 C CA . SER A 1 86 ? -18.066 -6.550 18.595 1.00 83.75 86 SER A CA 1
ATOM 620 C C . SER A 1 86 ? -16.646 -6.135 18.179 1.00 83.75 86 SER A C 1
ATOM 622 O O . SER A 1 86 ? -16.478 -5.506 17.136 1.00 83.75 86 SER A O 1
ATOM 624 N N . ALA A 1 87 ? -15.621 -6.418 18.988 1.00 88.69 87 ALA A N 1
ATOM 625 C CA . ALA A 1 87 ? -14.243 -6.082 18.649 1.00 88.69 87 ALA A CA 1
ATOM 626 C C . ALA A 1 87 ? -13.722 -6.954 17.492 1.00 88.69 87 ALA A C 1
ATOM 628 O O . ALA A 1 87 ? -13.709 -8.184 17.577 1.00 88.69 87 ALA A O 1
ATOM 629 N N . VAL A 1 88 ? -13.229 -6.315 16.429 1.00 90.44 88 VAL A N 1
ATOM 630 C CA . VAL A 1 88 ? -12.569 -6.999 15.308 1.00 90.44 88 VAL A CA 1
ATOM 631 C C . VAL A 1 88 ? -11.127 -7.317 15.705 1.00 90.44 88 VAL A C 1
ATOM 633 O O . VAL A 1 88 ? -10.315 -6.414 15.904 1.00 90.44 88 VAL A O 1
ATOM 636 N N . LYS A 1 89 ? -10.809 -8.606 15.859 1.00 91.94 89 LYS A N 1
ATOM 637 C CA . LYS 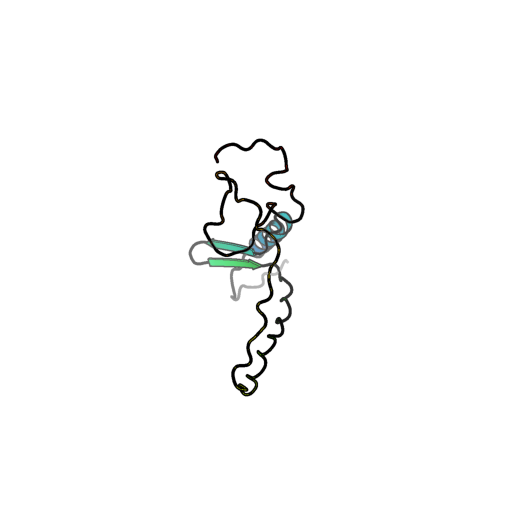A 1 89 ? -9.467 -9.083 16.233 1.00 91.94 89 LYS A CA 1
ATOM 638 C C . LYS A 1 89 ? -8.601 -9.318 14.997 1.00 91.94 89 LYS A C 1
ATOM 640 O O . LYS A 1 89 ? -9.114 -9.682 13.942 1.00 91.94 89 LYS A O 1
ATOM 645 N N . SER A 1 90 ? -7.284 -9.167 15.148 1.00 94.12 90 SER A N 1
ATOM 646 C CA . SER A 1 90 ? -6.340 -9.501 14.076 1.00 94.12 90 SER A CA 1
ATOM 647 C C . SER A 1 90 ? -6.253 -11.024 13.888 1.00 94.12 90 SER A C 1
ATOM 649 O O . SER A 1 90 ? -5.999 -11.724 14.871 1.00 94.12 90 SER A O 1
ATOM 651 N N . PRO A 1 91 ? -6.426 -11.557 12.664 1.00 95.94 91 PRO A N 1
ATOM 652 C CA . PRO A 1 91 ? -6.283 -12.988 12.389 1.00 95.94 91 PRO A CA 1
ATOM 653 C C . PRO A 1 91 ? -4.817 -13.442 12.291 1.00 95.94 91 PRO A C 1
ATOM 655 O O . PRO A 1 91 ? -4.542 -14.639 12.317 1.00 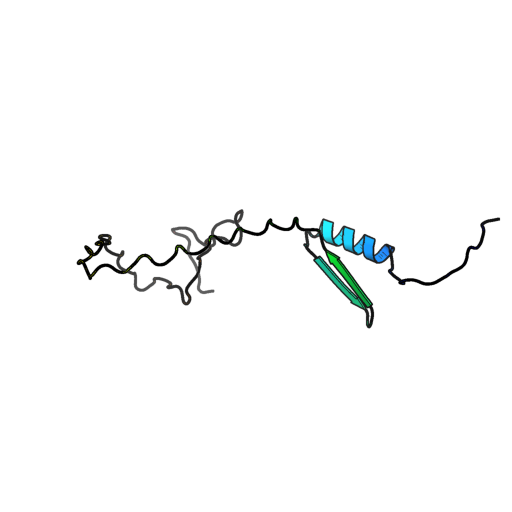95.94 91 PRO A O 1
ATOM 658 N N . MET A 1 92 ? -3.874 -12.505 12.153 1.00 96.44 92 MET A N 1
ATOM 659 C CA . MET A 1 92 ? -2.441 -12.774 11.987 1.00 96.44 92 MET A CA 1
ATOM 660 C C . MET A 1 92 ? -1.602 -11.781 12.804 1.00 96.44 92 MET A C 1
ATOM 662 O O . MET A 1 92 ? -2.087 -10.723 13.214 1.00 96.44 92 MET A O 1
ATOM 666 N N . VAL A 1 93 ? -0.330 -12.115 13.035 1.00 97.12 93 VAL A N 1
ATOM 667 C CA . VAL A 1 93 ? 0.648 -11.197 13.638 1.00 97.12 93 VAL A CA 1
ATOM 668 C C . VAL A 1 93 ? 1.202 -10.283 12.551 1.00 97.12 93 VAL A C 1
ATOM 670 O O . VAL A 1 93 ? 1.614 -10.755 11.494 1.00 97.12 93 VAL A O 1
ATOM 673 N N . GLY A 1 94 ? 1.230 -8.980 12.812 1.00 95.75 94 GLY A N 1
ATOM 674 C CA . GLY A 1 94 ? 1.747 -8.006 11.861 1.00 95.75 94 GLY A CA 1
ATOM 675 C C . GLY A 1 94 ? 1.517 -6.571 12.311 1.00 95.75 94 GLY A C 1
ATOM 676 O O . GLY A 1 94 ? 1.237 -6.302 13.480 1.00 95.75 94 GLY A O 1
ATOM 677 N N . THR A 1 95 ? 1.629 -5.654 11.356 1.00 95.75 95 THR A N 1
ATOM 678 C CA . THR A 1 95 ? 1.424 -4.218 11.557 1.00 95.75 95 THR A CA 1
ATOM 679 C C . THR A 1 95 ? 0.068 -3.802 10.995 1.00 95.75 95 THR A C 1
ATOM 681 O O . THR A 1 95 ? -0.283 -4.167 9.876 1.00 95.75 95 THR A O 1
ATOM 684 N N . VAL A 1 96 ? -0.696 -3.026 11.765 1.00 94.94 96 VAL A N 1
ATOM 685 C CA . VAL A 1 96 ? -1.968 -2.444 11.317 1.00 94.94 96 VAL A CA 1
ATOM 686 C C . VAL A 1 96 ? -1.705 -1.116 10.613 1.00 94.94 96 VAL A C 1
ATOM 688 O O . VAL A 1 96 ? -1.012 -0.255 11.152 1.00 94.94 96 VAL A O 1
ATOM 691 N N . TYR A 1 97 ? -2.318 -0.928 9.445 1.00 95.50 97 TYR A N 1
ATOM 692 C CA . TYR A 1 97 ? -2.344 0.346 8.731 1.00 95.50 97 TYR A CA 1
ATOM 693 C C . TYR A 1 97 ? -3.745 0.943 8.790 1.00 95.50 97 TYR A C 1
ATOM 695 O O . TYR A 1 97 ? -4.731 0.282 8.478 1.00 95.50 97 TYR A O 1
ATOM 703 N N . LEU A 1 98 ? -3.829 2.210 9.188 1.00 95.38 98 LEU A N 1
ATOM 704 C CA . LEU A 1 98 ? -5.102 2.922 9.302 1.00 95.38 98 LEU A CA 1
ATOM 705 C C . LEU A 1 98 ? -5.508 3.625 8.002 1.00 95.38 98 LEU A C 1
ATOM 707 O O . LEU A 1 98 ? -6.646 4.068 7.914 1.00 95.38 98 LEU A O 1
ATOM 711 N N . ALA A 1 99 ? -4.611 3.718 7.017 1.00 97.25 99 ALA A N 1
ATOM 712 C CA . ALA A 1 99 ? -4.827 4.339 5.711 1.00 97.25 99 ALA A CA 1
ATOM 713 C C . ALA A 1 99 ? -4.127 3.531 4.604 1.00 97.25 99 ALA A C 1
ATOM 715 O O . ALA A 1 99 ? -3.214 2.752 4.883 1.00 97.25 99 ALA A O 1
ATOM 716 N N . ALA A 1 100 ? -4.540 3.731 3.349 1.00 96.88 100 ALA A N 1
ATOM 717 C CA . ALA A 1 100 ? -4.000 2.998 2.197 1.00 96.88 100 ALA A CA 1
ATOM 718 C C . ALA A 1 100 ? -2.553 3.388 1.840 1.00 96.88 100 ALA A C 1
ATOM 720 O O . ALA A 1 100 ? -1.808 2.579 1.296 1.00 96.88 100 ALA A O 1
ATOM 721 N N . ASN A 1 101 ? -2.162 4.628 2.135 1.00 96.62 101 ASN A N 1
ATOM 722 C CA . ASN A 1 101 ? -0.811 5.166 1.989 1.00 96.62 101 ASN A CA 1
ATOM 723 C C . ASN A 1 101 ? -0.629 6.344 2.981 1.00 96.62 101 ASN A C 1
ATOM 725 O O . ASN A 1 101 ? -1.615 6.755 3.598 1.00 96.62 101 ASN A O 1
ATOM 729 N N . PRO A 1 102 ? 0.592 6.882 3.169 1.00 94.50 102 PRO A N 1
ATOM 730 C CA . PRO A 1 102 ? 0.870 7.899 4.191 1.00 94.50 102 PRO A CA 1
ATOM 731 C C . PRO A 1 102 ? 0.102 9.218 4.036 1.00 94.50 102 PRO A C 1
ATOM 733 O O . PRO A 1 102 ? -0.101 9.922 5.020 1.00 94.50 102 PRO A O 1
ATOM 736 N N . GLU A 1 103 ? -0.315 9.555 2.816 1.00 95.50 103 GLU A N 1
ATOM 737 C CA . GLU A 1 103 ? -1.000 10.814 2.497 1.00 95.50 103 GLU A CA 1
ATOM 738 C C . GLU A 1 103 ? -2.528 10.643 2.409 1.00 95.50 103 GLU A C 1
ATOM 740 O O . GLU A 1 103 ? -3.276 11.620 2.335 1.00 95.50 103 GLU A O 1
ATOM 745 N N . ALA A 1 104 ? -3.017 9.399 2.424 1.00 96.88 104 ALA A N 1
ATOM 746 C CA . ALA A 1 104 ? -4.432 9.081 2.333 1.00 96.88 104 ALA A CA 1
ATOM 747 C C . ALA A 1 104 ? -5.162 9.282 3.666 1.00 96.88 104 ALA A C 1
ATOM 749 O O . ALA A 1 104 ? -4.604 9.190 4.761 1.00 96.88 104 ALA A O 1
ATOM 750 N N . LYS A 1 105 ? -6.478 9.497 3.566 1.00 96.19 105 LYS A N 1
ATOM 751 C CA . LYS A 1 105 ? -7.360 9.537 4.736 1.00 96.19 105 LYS A CA 1
ATOM 752 C C . LYS A 1 105 ? -7.451 8.155 5.401 1.00 96.19 105 LYS A C 1
ATOM 754 O O . LYS A 1 105 ? -7.339 7.141 4.706 1.00 96.19 105 LYS A O 1
ATOM 759 N N . PRO A 1 106 ? -7.724 8.101 6.717 1.00 96.94 106 PRO A N 1
ATOM 760 C CA . PRO A 1 106 ? -7.974 6.841 7.399 1.00 96.94 106 PRO A CA 1
ATOM 761 C C . PRO A 1 106 ? -9.168 6.082 6.803 1.00 96.94 106 PRO A C 1
ATOM 763 O O . PRO A 1 106 ? -10.147 6.703 6.390 1.00 96.94 106 PRO A O 1
ATOM 766 N N . PHE A 1 107 ? -9.123 4.749 6.824 1.00 95.31 107 PHE A N 1
ATOM 767 C CA . PHE A 1 107 ? -10.211 3.880 6.359 1.00 95.31 107 PHE A CA 1
ATOM 768 C C . PHE A 1 107 ? -11.517 4.097 7.138 1.00 95.31 107 PHE A C 1
ATOM 770 O O . PHE A 1 107 ? -12.606 3.988 6.581 1.00 95.31 107 PHE A O 1
ATOM 777 N N . SER A 1 108 ? -11.415 4.431 8.426 1.00 94.94 108 SER A N 1
ATOM 778 C CA . SER A 1 108 ? -12.555 4.729 9.294 1.00 94.94 108 SER A CA 1
ATOM 779 C C . SER A 1 108 ? -12.167 5.723 10.384 1.00 94.94 108 SER A C 1
ATOM 781 O O . SER A 1 108 ? -11.027 5.722 10.851 1.00 94.94 108 SER A O 1
ATOM 783 N N . THR A 1 109 ? -13.124 6.530 10.837 1.00 94.44 109 THR A N 1
ATOM 784 C CA . THR A 1 109 ? -12.970 7.464 11.962 1.00 94.44 109 THR A CA 1
ATOM 785 C C . THR A 1 109 ? -13.975 7.151 13.069 1.00 94.44 109 THR A C 1
ATOM 787 O O . THR A 1 109 ? -14.949 6.426 12.866 1.00 94.44 109 THR A O 1
ATOM 790 N N . VAL A 1 110 ? -13.757 7.688 14.270 1.00 93.25 110 VAL A N 1
ATOM 791 C CA . VAL A 1 110 ? -14.695 7.495 15.384 1.00 93.25 110 VAL A CA 1
ATOM 792 C C . VAL A 1 110 ? -16.057 8.095 15.022 1.00 93.25 110 VAL A C 1
ATOM 794 O O . VAL A 1 110 ? -16.141 9.238 14.581 1.00 93.25 110 VAL A O 1
ATOM 797 N N . GLY A 1 111 ? -17.122 7.310 15.198 1.00 94.31 111 GLY A N 1
ATOM 798 C CA . GLY A 1 111 ? -18.493 7.708 14.864 1.00 94.31 111 GLY A CA 1
ATOM 799 C C . GLY A 1 111 ? -18.899 7.468 13.407 1.00 94.31 111 GLY A C 1
ATOM 800 O O . GLY A 1 111 ? -20.076 7.630 13.088 1.00 94.31 111 GLY A O 1
ATOM 801 N N . GLN A 1 112 ? -17.980 7.043 12.531 1.00 94.38 112 GLN A N 1
ATOM 802 C CA . GLN A 1 112 ? -18.354 6.620 11.182 1.00 94.38 112 GLN A CA 1
ATOM 803 C C . GLN A 1 112 ? -19.168 5.326 11.215 1.00 94.38 112 GLN A C 1
ATOM 805 O O . GLN A 1 112 ? -18.827 4.378 11.925 1.00 94.38 112 GLN A O 1
ATOM 810 N N . LYS A 1 113 ? -20.230 5.272 10.405 1.00 95.00 113 LYS A N 1
ATOM 811 C CA . LYS A 1 113 ? -20.962 4.025 10.160 1.00 95.00 113 LYS A CA 1
ATOM 812 C C . LYS A 1 113 ? -20.213 3.210 9.113 1.00 95.00 113 LYS A C 1
ATOM 814 O O . LYS A 1 113 ? -19.863 3.731 8.058 1.00 95.00 113 LYS A O 1
ATOM 819 N N . VAL A 1 114 ? -20.008 1.930 9.403 1.00 92.88 114 VAL A N 1
ATOM 820 C CA . VAL A 1 114 ? -19.376 0.965 8.497 1.00 92.88 114 VAL A CA 1
ATOM 821 C C . VAL A 1 114 ? -20.357 -0.167 8.201 1.00 92.88 114 VAL A C 1
ATOM 823 O O . VAL A 1 114 ? -21.130 -0.559 9.076 1.00 92.88 114 VAL A O 1
ATOM 826 N N . ASN A 1 115 ? -20.340 -0.667 6.967 1.00 94.62 115 ASN A N 1
ATOM 827 C CA . ASN A 1 115 ? -21.118 -1.833 6.548 1.00 94.62 115 ASN A CA 1
ATOM 828 C C . ASN A 1 115 ? -20.208 -3.061 6.486 1.00 94.62 115 ASN A C 1
ATOM 830 O O . ASN A 1 115 ? -18.988 -2.919 6.389 1.00 94.62 115 ASN A O 1
ATOM 834 N N . ALA A 1 116 ? -20.804 -4.255 6.522 1.00 93.19 116 ALA A N 1
ATOM 835 C CA . ALA A 1 116 ? -20.072 -5.465 6.174 1.00 93.19 116 ALA A CA 1
ATOM 836 C C . ALA A 1 116 ? -19.528 -5.317 4.745 1.00 93.19 116 ALA A C 1
ATOM 838 O O . ALA A 1 116 ? -20.275 -4.938 3.838 1.00 93.19 116 ALA A O 1
ATOM 839 N N . GLY A 1 117 ? -18.220 -5.535 4.611 1.00 83.38 117 GLY A N 1
ATOM 840 C CA . GLY A 1 117 ? -17.530 -5.614 3.327 1.00 83.38 117 GLY A CA 1
ATOM 841 C C . GLY A 1 117 ? -17.659 -6.995 2.716 1.00 83.38 117 GLY A C 1
ATOM 842 O O . GLY A 1 117 ? -17.802 -7.966 3.496 1.00 83.38 117 GLY A O 1
#

Sequence (117 aa):
MNDTTENTGAMQVDVTLVRQLAELLDTTQLTEIEVEDGSRRIRVARKAAQAAPVAHYAPPAPAPVSAPLSIPQAEVGASAPAISASAVKSPMVGTVYLAANPEAKPFSTVGQKVNAG

Radius of gyration: 29.51 Å; chains: 1; bounding box: 49×30×93 Å

pLDDT: mean 74.93, std 18.14, range [41.66, 97.25]